Protein AF-A6MKC0-F1 (afdb_monomer_lite)

Radius of gyration: 11.02 Å; chains: 1; bounding box: 23×30×20 Å

Foldseek 3Di:
DQADLCLVVVHDDPCVPNDPHDPDDDDPVNVVVSVVVVVVVVVPPD

Structure (mmCIF, N/CA/C/O backbone):
data_AF-A6MKC0-F1
#
_entry.id   AF-A6MKC0-F1
#
loop_
_atom_site.group_PDB
_atom_site.id
_atom_site.type_symbol
_atom_site.label_atom_id
_atom_site.label_alt_id
_atom_site.label_comp_id
_atom_site.label_asym_id
_atom_site.label_entity_id
_atom_site.label_seq_id
_atom_site.pdbx_PDB_ins_code
_atom_site.Cartn_x
_atom_site.Cartn_y
_atom_site.Cartn_z
_atom_site.occupancy
_atom_site.B_iso_or_equiv
_atom_site.auth_seq_id
_atom_site.auth_comp_id
_atom_site.auth_asym_id
_atom_site.auth_atom_id
_atom_site.pdbx_PDB_model_num
ATOM 1 N N . GLU A 1 1 ? 6.547 -4.945 6.047 1.00 65.81 1 GLU A N 1
ATOM 2 C CA . GLU A 1 1 ? 6.609 -3.989 4.919 1.00 65.81 1 GLU A CA 1
ATOM 3 C C . GLU A 1 1 ? 5.353 -3.132 4.929 1.00 65.81 1 GLU A C 1
ATOM 5 O O . GLU A 1 1 ? 4.300 -3.666 5.253 1.00 65.81 1 GLU A O 1
ATOM 10 N N . TYR A 1 2 ? 5.439 -1.829 4.651 1.00 81.44 2 TYR A N 1
ATOM 11 C CA . TYR A 1 2 ? 4.249 -0.964 4.642 1.00 81.44 2 TYR A CA 1
ATOM 12 C C . TYR A 1 2 ? 3.583 -0.985 3.265 1.00 81.44 2 TYR A C 1
ATOM 14 O O . TYR A 1 2 ? 4.299 -0.828 2.277 1.00 81.44 2 TYR A O 1
ATOM 22 N N . PRO A 1 3 ? 2.254 -1.135 3.162 1.00 86.94 3 PRO A N 1
ATOM 23 C CA . PRO A 1 3 ? 1.593 -1.181 1.869 1.00 86.94 3 PRO A CA 1
ATOM 24 C C . PRO A 1 3 ? 1.589 0.167 1.154 1.00 86.94 3 PRO A C 1
ATOM 26 O O . PRO A 1 3 ? 1.455 1.231 1.762 1.00 86.94 3 PRO A O 1
ATOM 29 N N . CYS A 1 4 ? 1.714 0.124 -0.170 1.00 88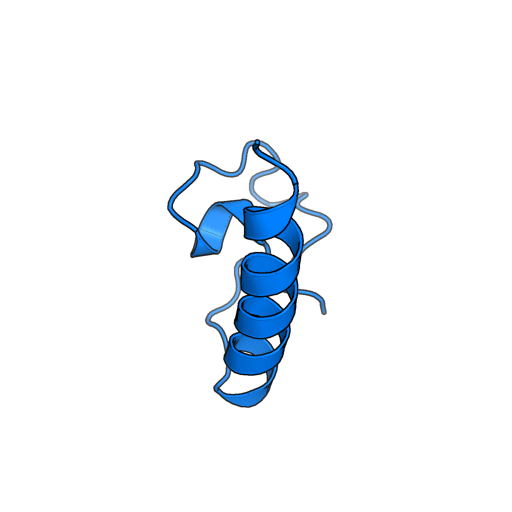.69 4 CYS A N 1
ATOM 30 C CA . CYS A 1 4 ? 1.702 1.323 -0.990 1.00 88.69 4 CYS A CA 1
ATOM 31 C C . CYS A 1 4 ? 0.297 1.911 -1.055 1.00 88.69 4 CYS A C 1
ATOM 33 O O . CYS A 1 4 ? -0.575 1.398 -1.760 1.00 88.69 4 CYS A O 1
ATOM 35 N N . LYS A 1 5 ? 0.101 3.039 -0.366 1.00 86.75 5 LYS A N 1
ATOM 36 C CA . LYS A 1 5 ? -1.175 3.751 -0.399 1.00 86.75 5 LYS A CA 1
ATOM 37 C C . LYS A 1 5 ? -1.594 4.098 -1.823 1.00 86.75 5 LYS A C 1
ATOM 39 O O . LYS A 1 5 ? -2.745 3.899 -2.159 1.00 86.75 5 LYS A O 1
ATOM 44 N N . PHE A 1 6 ? -0.681 4.535 -2.689 1.00 87.88 6 PHE A N 1
ATOM 45 C CA . PHE A 1 6 ? -1.037 4.924 -4.056 1.00 87.88 6 PHE A CA 1
ATOM 46 C C . PHE A 1 6 ? -1.575 3.735 -4.849 1.00 87.88 6 PHE A C 1
ATOM 48 O O . PHE A 1 6 ? -2.702 3.801 -5.328 1.00 87.88 6 PHE A O 1
ATOM 55 N N . TYR A 1 7 ? -0.825 2.631 -4.872 1.00 87.44 7 TYR A N 1
ATOM 56 C CA . TYR A 1 7 ? -1.204 1.404 -5.573 1.00 87.44 7 TYR A CA 1
ATOM 57 C C . TYR A 1 7 ? -2.570 0.870 -5.119 1.00 87.44 7 TYR A C 1
ATOM 59 O O . TYR A 1 7 ? -3.414 0.552 -5.950 1.00 87.44 7 TYR A O 1
ATOM 67 N N . HIS A 1 8 ? -2.814 0.846 -3.805 1.00 86.31 8 HIS A N 1
ATOM 68 C CA . HIS A 1 8 ? -4.055 0.312 -3.232 1.00 86.31 8 HIS A CA 1
ATOM 69 C C . HIS A 1 8 ? -5.226 1.309 -3.219 1.00 86.31 8 HIS A C 1
ATOM 71 O O . HIS A 1 8 ? -6.376 0.890 -3.195 1.00 86.31 8 HIS A O 1
ATOM 77 N N . THR A 1 9 ? -4.966 2.618 -3.300 1.00 83.75 9 THR A N 1
ATOM 78 C CA . THR A 1 9 ? -6.009 3.664 -3.427 1.00 83.75 9 THR A CA 1
ATOM 79 C C . THR A 1 9 ? -6.423 3.876 -4.896 1.00 83.75 9 THR A C 1
ATOM 81 O O . THR A 1 9 ? -7.240 4.740 -5.195 1.00 83.75 9 THR A O 1
ATOM 84 N N . GLY A 1 10 ? -5.868 3.098 -5.835 1.00 79.56 10 GLY A N 1
ATOM 85 C CA . GLY A 1 10 ? -6.163 3.199 -7.270 1.00 79.56 10 GLY A CA 1
ATOM 86 C C . GLY A 1 10 ? -5.359 4.272 -8.013 1.00 79.56 10 GLY A C 1
ATOM 87 O O . GLY A 1 10 ? -5.559 4.480 -9.209 1.00 79.56 10 GLY A O 1
ATOM 88 N N . THR A 1 11 ? -4.415 4.932 -7.340 1.00 85.06 11 THR A N 1
ATOM 89 C CA . THR A 1 11 ? -3.488 5.883 -7.961 1.00 85.06 11 THR A CA 1
ATOM 90 C C . THR A 1 11 ? -2.271 5.145 -8.513 1.00 85.06 11 THR A C 1
ATOM 92 O O . THR A 1 11 ? -1.653 4.320 -7.840 1.00 85.06 11 THR A O 1
ATOM 95 N N . LYS A 1 12 ? -1.850 5.475 -9.737 1.00 83.69 12 LYS A N 1
ATOM 96 C CA . LYS A 1 12 ? -0.649 4.877 -10.330 1.00 83.69 12 LYS A CA 1
ATOM 97 C C . LYS A 1 12 ? 0.582 5.174 -9.468 1.00 83.69 12 LYS A C 1
ATOM 99 O O . LYS A 1 12 ? 0.948 6.329 -9.264 1.00 83.69 12 LYS A O 1
ATOM 104 N N . CYS A 1 13 ? 1.237 4.125 -8.978 1.00 87.81 13 CYS A N 1
ATOM 105 C CA . CYS A 1 13 ? 2.518 4.258 -8.300 1.00 87.81 13 CYS A CA 1
ATOM 106 C C . CYS A 1 13 ? 3.636 4.452 -9.335 1.00 87.81 13 CYS A C 1
ATOM 108 O O . CYS A 1 13 ? 3.875 3.576 -10.164 1.00 87.81 13 CYS A O 1
ATOM 110 N N . TYR A 1 14 ? 4.334 5.587 -9.279 1.00 87.50 14 TYR A N 1
ATOM 111 C CA . TYR A 1 14 ? 5.420 5.914 -10.214 1.00 87.50 14 TYR A CA 1
ATOM 112 C C . TYR A 1 14 ? 6.756 5.258 -9.865 1.00 87.50 14 TYR A C 1
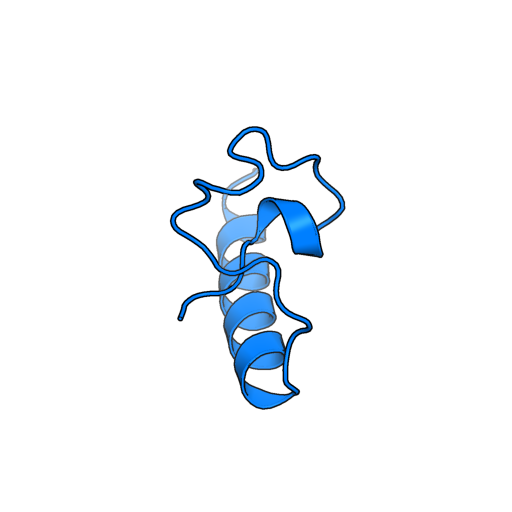ATOM 114 O O . TYR A 1 14 ? 7.634 5.167 -10.714 1.00 87.50 14 TYR A O 1
ATOM 122 N N . GLN A 1 15 ? 6.901 4.770 -8.632 1.00 85.06 15 GLN A N 1
ATOM 123 C CA . GLN A 1 15 ? 8.126 4.112 -8.179 1.00 85.06 15 GLN A CA 1
ATOM 124 C C . GLN A 1 15 ? 8.293 2.699 -8.758 1.00 85.06 15 GLN A C 1
ATOM 126 O O . GLN A 1 15 ? 9.384 2.141 -8.675 1.00 85.06 15 GLN A O 1
ATOM 131 N N . GLY A 1 16 ? 7.224 2.117 -9.319 1.00 81.94 16 GLY A N 1
ATOM 132 C CA . GLY A 1 16 ? 7.249 0.773 -9.893 1.00 81.94 16 GLY A CA 1
ATOM 133 C C . GLY A 1 16 ? 7.773 -0.261 -8.896 1.00 81.94 16 GLY A C 1
ATOM 134 O O . GLY A 1 16 ? 7.187 -0.461 -7.835 1.00 81.94 16 GLY A O 1
ATOM 135 N N . GLU A 1 17 ? 8.889 -0.890 -9.244 1.00 79.75 17 GLU A N 1
ATOM 136 C CA . GLU A 1 17 ? 9.549 -1.956 -8.479 1.00 79.75 17 GLU A CA 1
ATOM 137 C C . GLU A 1 17 ? 10.438 -1.412 -7.346 1.00 79.75 17 GLU A C 1
ATOM 139 O O . GLU A 1 17 ? 10.686 -2.098 -6.362 1.00 79.75 17 GLU A O 1
ATOM 144 N N . TYR A 1 18 ? 10.849 -0.142 -7.435 1.00 84.31 18 TYR A N 1
ATOM 145 C CA . TYR A 1 18 ? 11.638 0.570 -6.421 1.00 84.31 18 TYR A CA 1
ATOM 146 C C . TYR A 1 18 ? 10.752 1.326 -5.421 1.00 84.31 18 TYR A C 1
ATOM 148 O O . TYR A 1 18 ? 11.164 2.313 -4.797 1.00 84.31 18 TYR A O 1
ATOM 156 N N . CYS A 1 19 ? 9.487 0.925 -5.290 1.00 87.38 19 CYS A N 1
ATOM 157 C CA . CYS A 1 19 ? 8.608 1.535 -4.310 1.00 87.38 19 CYS A CA 1
ATOM 158 C C . CYS A 1 19 ? 9.086 1.178 -2.903 1.00 87.38 19 CYS A C 1
ATOM 160 O O . CYS A 1 19 ? 9.207 0.010 -2.554 1.00 87.38 19 CYS A O 1
ATOM 162 N N . LYS A 1 20 ? 9.292 2.195 -2.055 1.00 85.31 20 LYS A N 1
ATOM 163 C CA . LYS A 1 20 ? 9.595 1.991 -0.626 1.00 85.31 20 LYS A CA 1
ATOM 164 C C . LYS A 1 20 ? 8.445 1.329 0.147 1.00 85.31 20 LYS A C 1
ATOM 166 O O . LYS A 1 20 ? 8.569 1.061 1.339 1.00 85.31 20 LYS A O 1
ATOM 171 N N . PHE A 1 21 ? 7.304 1.168 -0.514 1.00 87.12 21 PHE A N 1
ATOM 172 C CA . PHE A 1 21 ? 6.100 0.565 0.009 1.00 87.12 21 PHE A CA 1
ATOM 173 C C . PHE A 1 21 ? 5.748 -0.665 -0.823 1.00 87.12 21 PHE A C 1
ATOM 175 O O . PHE A 1 21 ? 5.915 -0.673 -2.040 1.00 87.12 21 PHE A O 1
ATOM 182 N N . SER A 1 22 ? 5.219 -1.691 -0.171 1.00 85.75 22 SER A N 1
ATOM 183 C CA . SER A 1 22 ? 4.938 -2.970 -0.803 1.00 85.75 22 SER A CA 1
ATOM 184 C C . SER A 1 22 ? 3.720 -2.866 -1.731 1.00 85.75 22 SER A C 1
ATOM 186 O O . SER A 1 22 ? 2.662 -2.357 -1.344 1.00 85.75 22 SER A O 1
ATOM 188 N N . HIS A 1 23 ? 3.881 -3.352 -2.965 1.00 88.69 23 HIS A N 1
ATOM 189 C CA . HIS A 1 23 ? 2.795 -3.600 -3.926 1.00 88.69 23 HIS A CA 1
ATOM 190 C C . HIS A 1 23 ? 2.194 -5.003 -3.777 1.00 88.69 23 HIS A C 1
ATOM 192 O O . HIS A 1 23 ? 1.327 -5.392 -4.556 1.00 88.69 23 HIS A O 1
ATOM 198 N N . ALA A 1 24 ? 2.648 -5.764 -2.779 1.00 86.06 24 ALA A N 1
ATOM 199 C CA . ALA A 1 24 ? 2.078 -7.055 -2.449 1.00 86.06 24 ALA A CA 1
ATOM 200 C C . ALA A 1 24 ? 0.577 -6.936 -2.107 1.00 86.06 24 ALA A C 1
ATOM 202 O O . ALA A 1 24 ? 0.123 -5.876 -1.646 1.00 86.06 24 ALA A O 1
ATOM 203 N N . PRO A 1 25 ? -0.201 -8.014 -2.322 1.00 84.81 25 PRO A N 1
ATOM 204 C CA . PRO A 1 25 ? -1.587 -8.071 -1.882 1.00 84.81 25 PRO A CA 1
ATOM 205 C C . PRO A 1 25 ? -1.671 -7.804 -0.379 1.00 84.81 25 PRO A C 1
ATOM 207 O O . PRO A 1 25 ? -0.902 -8.354 0.411 1.00 84.81 25 PRO A O 1
ATOM 210 N N . LEU A 1 26 ? -2.608 -6.938 0.003 1.00 85.81 26 LEU A N 1
ATOM 211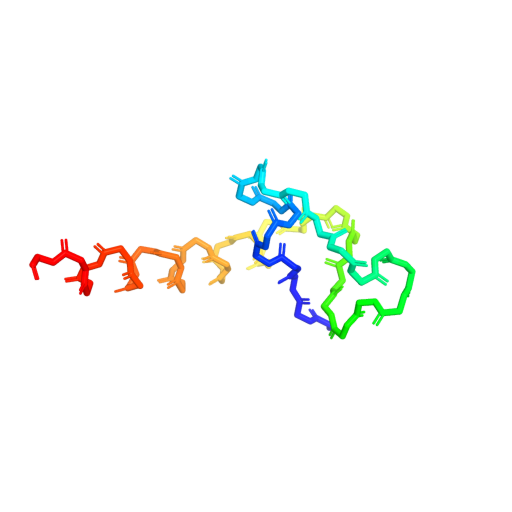 C CA . LEU A 1 26 ? -2.865 -6.642 1.404 1.00 85.81 26 LEU A CA 1
ATOM 212 C C . LEU A 1 26 ? -3.401 -7.893 2.094 1.00 85.81 26 LEU A C 1
ATOM 214 O O . LEU A 1 26 ? -4.374 -8.499 1.647 1.00 85.81 26 LEU A O 1
ATOM 218 N N . THR A 1 27 ? -2.782 -8.251 3.211 1.00 87.56 27 THR A N 1
ATOM 219 C CA . THR A 1 27 ? -3.404 -9.137 4.195 1.00 87.56 27 THR A CA 1
ATOM 220 C C . THR A 1 27 ? -4.472 -8.350 4.959 1.00 87.56 27 THR A C 1
ATOM 222 O O . THR A 1 27 ? -4.352 -7.128 5.052 1.00 87.56 27 THR A O 1
ATOM 225 N N . PRO A 1 28 ? -5.495 -8.999 5.541 1.00 88.31 28 PRO A N 1
ATOM 226 C CA . PRO A 1 28 ? -6.536 -8.298 6.301 1.00 88.31 28 PRO A CA 1
ATOM 227 C C . PRO A 1 28 ? -5.952 -7.346 7.357 1.00 88.31 28 PRO A C 1
ATOM 229 O O . PRO A 1 28 ? -6.355 -6.192 7.443 1.00 88.31 28 PRO A O 1
ATOM 232 N N . GLU A 1 29 ? -4.898 -7.770 8.055 1.00 88.12 29 GLU A N 1
ATOM 233 C CA . GLU A 1 29 ? -4.214 -6.954 9.063 1.00 88.12 29 GLU A CA 1
ATOM 234 C C . GLU A 1 29 ? -3.575 -5.675 8.475 1.00 88.12 29 GLU A C 1
ATOM 236 O O . GLU A 1 29 ? -3.750 -4.571 8.995 1.00 88.12 29 GLU A O 1
ATOM 241 N N . THR A 1 30 ? -2.873 -5.789 7.340 1.00 86.50 30 THR A N 1
ATOM 242 C CA . THR A 1 30 ? -2.245 -4.632 6.668 1.00 86.50 30 THR A CA 1
ATOM 243 C C . THR A 1 30 ? -3.257 -3.752 5.939 1.00 86.50 30 THR A C 1
ATOM 245 O O . THR A 1 30 ? -3.038 -2.545 5.808 1.00 86.50 30 THR A O 1
ATOM 248 N N . GLN A 1 31 ? -4.377 -4.330 5.501 1.00 86.69 31 GLN A N 1
ATOM 249 C CA . GLN A 1 31 ? -5.493 -3.607 4.906 1.00 86.69 31 GLN A CA 1
ATOM 250 C C . GLN A 1 31 ? -6.169 -2.695 5.927 1.00 86.69 31 GLN A C 1
ATOM 252 O O . GLN A 1 31 ? -6.403 -1.525 5.628 1.00 86.69 31 GLN A O 1
ATOM 257 N N . GLU A 1 32 ? -6.428 -3.191 7.137 1.00 89.31 32 GLU A N 1
ATOM 258 C CA . GLU A 1 32 ? -7.009 -2.387 8.216 1.00 89.31 32 GLU A CA 1
ATOM 259 C C . GLU A 1 32 ? -6.079 -1.248 8.652 1.00 89.31 32 GLU A C 1
ATOM 261 O O . GLU A 1 32 ? -6.528 -0.115 8.851 1.00 89.31 32 GLU A O 1
ATOM 266 N N . LEU A 1 33 ? -4.771 -1.517 8.739 1.00 87.75 33 LEU A N 1
ATOM 267 C CA . LEU A 1 33 ? -3.753 -0.499 9.014 1.00 87.75 33 LEU A CA 1
ATOM 268 C C . LEU A 1 33 ? -3.749 0.598 7.942 1.00 87.75 33 LEU A C 1
ATOM 270 O O . LEU A 1 33 ? -3.777 1.784 8.272 1.00 87.75 33 LEU A O 1
ATOM 274 N N . LEU A 1 34 ? -3.757 0.219 6.660 1.00 87.19 34 LEU A N 1
ATOM 275 C CA . LEU A 1 34 ? -3.828 1.172 5.554 1.0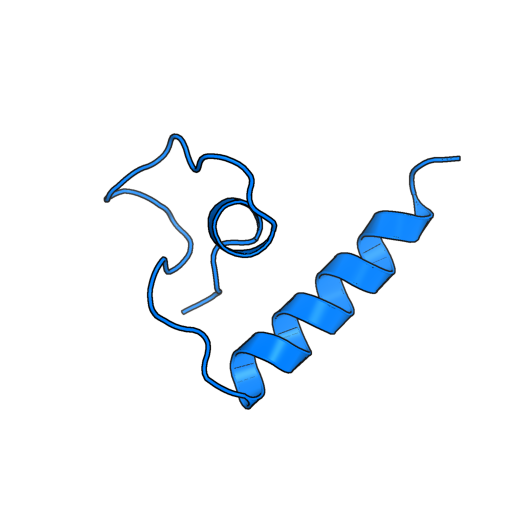0 87.19 34 LEU A CA 1
ATOM 276 C C . LEU A 1 34 ? -5.131 1.982 5.595 1.00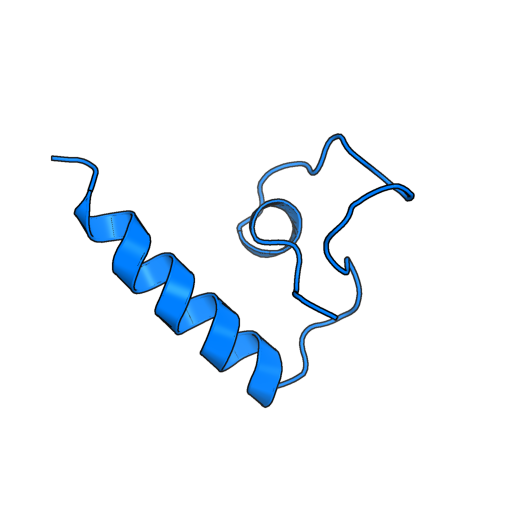 87.19 34 LEU A C 1
ATOM 278 O O . LEU A 1 34 ? -5.091 3.202 5.451 1.00 87.19 34 LEU A O 1
ATOM 282 N N . ALA A 1 35 ? -6.270 1.324 5.821 1.00 86.50 35 ALA A N 1
ATOM 283 C CA . ALA A 1 35 ? -7.578 1.968 5.876 1.00 86.50 35 ALA A CA 1
ATOM 284 C C . ALA A 1 35 ? -7.654 3.022 6.991 1.00 86.50 35 ALA A C 1
ATOM 286 O O . ALA A 1 35 ? -8.109 4.134 6.736 1.00 86.50 35 ALA A O 1
ATOM 287 N N . LYS A 1 36 ? -7.132 2.727 8.192 1.00 87.44 36 LYS A N 1
ATOM 288 C CA . LYS A 1 36 ? -7.041 3.706 9.294 1.00 87.44 36 LYS A CA 1
ATOM 289 C C . LYS A 1 36 ? -6.197 4.927 8.926 1.00 87.44 36 LYS A C 1
ATOM 291 O O . LYS A 1 36 ? -6.567 6.055 9.251 1.00 87.44 36 LYS A O 1
ATOM 296 N N . VAL A 1 37 ? -5.067 4.716 8.249 1.00 84.56 37 VAL A N 1
ATOM 297 C CA . VAL A 1 37 ? -4.181 5.810 7.813 1.00 84.56 37 VAL A CA 1
ATOM 298 C C . VAL A 1 37 ? -4.860 6.676 6.744 1.00 84.56 37 VAL A C 1
ATOM 300 O O . VAL A 1 37 ? -4.801 7.901 6.828 1.00 84.56 37 VAL A O 1
ATOM 303 N N . LEU A 1 38 ? -5.540 6.059 5.772 1.00 83.94 38 LEU A N 1
ATOM 304 C CA . LEU A 1 38 ? -6.268 6.761 4.707 1.00 83.94 38 LEU A CA 1
ATOM 305 C C . LEU A 1 38 ? -7.473 7.551 5.235 1.00 83.94 38 LEU A C 1
ATOM 307 O O . LEU A 1 38 ? -7.685 8.690 4.819 1.00 83.94 38 LEU A O 1
ATOM 311 N N . ASP A 1 39 ? -8.238 6.972 6.162 1.00 83.62 39 ASP A N 1
ATOM 312 C CA . ASP A 1 39 ? -9.368 7.638 6.819 1.00 83.62 39 ASP A CA 1
ATOM 313 C C . ASP A 1 39 ? -8.917 8.888 7.587 1.00 83.62 39 ASP A C 1
ATOM 315 O O . ASP A 1 39 ? -9.531 9.950 7.480 1.00 83.62 39 ASP A O 1
ATOM 319 N N . THR A 1 40 ? -7.765 8.802 8.258 1.00 75.88 40 THR A N 1
ATOM 320 C CA . THR A 1 40 ? -7.168 9.943 8.961 1.00 75.88 40 THR A CA 1
ATOM 321 C C . THR A 1 40 ? -6.726 11.042 7.980 1.00 75.88 40 THR A C 1
ATOM 323 O O . THR A 1 40 ? -6.993 12.221 8.213 1.00 75.88 40 THR A O 1
ATOM 326 N N . GLU A 1 41 ? -6.105 10.685 6.846 1.00 67.81 41 GLU A N 1
ATOM 327 C CA . GLU A 1 41 ? -5.594 11.656 5.858 1.00 67.81 41 GLU A CA 1
ATOM 328 C C . GLU A 1 41 ? -6.715 12.368 5.071 1.00 67.81 41 GLU A C 1
ATOM 330 O O . GLU A 1 41 ? -6.614 13.560 4.772 1.00 67.81 41 GLU A O 1
ATOM 335 N N . LYS A 1 42 ? -7.838 11.680 4.815 1.00 58.59 42 LYS A N 1
ATOM 336 C CA . LYS A 1 42 ? -9.050 12.229 4.171 1.00 58.59 42 LYS A CA 1
ATOM 337 C C . LYS A 1 42 ? -9.603 13.474 4.880 1.00 58.59 42 LYS A C 1
ATOM 339 O O . LYS A 1 42 ? -10.300 14.273 4.255 1.00 58.59 42 LYS A O 1
ATOM 344 N N . THR A 1 43 ? -9.309 13.658 6.166 1.00 53.47 43 THR A N 1
ATOM 345 C CA . THR A 1 43 ? -9.826 14.787 6.954 1.00 53.47 43 THR A CA 1
ATOM 346 C C . THR A 1 43 ? -9.050 16.097 6.771 1.00 53.47 43 THR A C 1
ATOM 348 O O . THR A 1 43 ? -9.556 17.140 7.181 1.00 53.47 43 THR A O 1
ATOM 351 N N . SER A 1 44 ? -7.889 16.086 6.099 1.00 52.91 44 SER A N 1
ATOM 352 C CA . SER A 1 44 ? -7.069 17.292 5.889 1.00 52.91 44 SER A CA 1
ATOM 353 C C . SER A 1 44 ? -7.386 18.073 4.605 1.00 52.91 44 SER A C 1
ATOM 355 O O . SER A 1 44 ? -6.807 19.137 4.398 1.00 52.91 44 SER A O 1
ATOM 357 N N . CYS A 1 45 ? -8.291 17.601 3.742 1.00 40.53 45 CYS A N 1
ATOM 358 C CA . CYS A 1 45 ? -8.776 18.395 2.609 1.00 40.53 45 CYS A CA 1
ATOM 359 C C . CYS A 1 45 ? -10.141 19.006 2.964 1.00 40.53 45 CYS A C 1
ATOM 361 O O . CYS A 1 45 ? -11.199 18.469 2.631 1.00 40.53 45 CYS A O 1
ATOM 363 N N . LYS A 1 46 ? -10.095 20.099 3.724 1.00 42.47 46 LYS A N 1
ATOM 364 C CA . LYS A 1 46 ? -11.116 21.147 3.737 1.00 42.47 46 LYS A CA 1
ATOM 365 C C . LYS A 1 46 ? -10.424 22.439 3.336 1.00 42.47 46 LYS A C 1
ATOM 367 O O . LYS A 1 46 ? -9.285 22.630 3.817 1.00 42.47 46 LYS A O 1
#

Secondary structure (DSSP, 8-state):
--B-HHHHTTPPPTTGGG-SSB-SPPPHHHHHHHHHHHHHHGGG--

Sequence (46 aa):
EYPCKFYHTGTKCYQGEYCKFSHAPLTPETQELLAKVLDTEKTSCK

InterPro domains:
  IPR000571 Zinc finger, CCCH-type [PS50103] (3-26)
  IPR036855 Zinc finger, CCCH-type superfamily [SSF90229] (2-43)
  IPR045124 Pr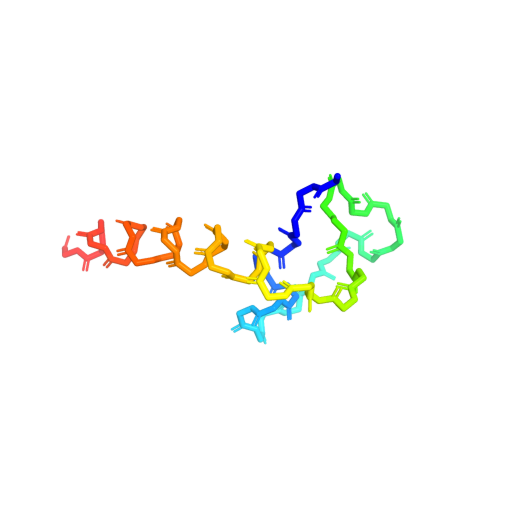otein suppressor of sable-like [PTHR13119] (1-43)
  IPR054361 Zinc finger CCCH domain-containing protein 4/6/8, CCCH zinc finger [PF22623] (3-38)

pLDDT: mean 80.86, std 12.07, range [40.53, 89.31]

Organism: Callithrix jacchus (NCBI:txid9483)